Protein AF-A0AA48KWJ6-F1 (afdb_monomer)

Organism: NCBI:txid3033793

Sequence (75 aa):
MNIDELIDKASQKLKIKPDELKNCTQSGNIKEILKNLNENDIEKIEKILSDKKSSEKLLATPKAQEIIKKIMGKD

Mean predicted aligned error: 8.31 Å

Solvent-accessible surface area (backbone atoms only — not comparable to full-atom values): 4346 Å² total; per-residue (Å²): 137,57,74,65,61,54,39,47,55,48,15,65,74,70,76,43,55,44,67,57,53,50,48,23,65,73,68,70,46,51,59,79,77,39,66,89,50,56,69,72,57,38,55,52,50,50,55,31,65,74,33,66,70,49,36,51,52,51,55,67,31,72,69,42,44,49,51,49,28,62,75,66,68,62,118

Radius of gyration: 12.71 Å; Cα contacts (8 Å, |Δi|>4): 42; chains: 1; bounding box: 30×28×33 Å

pLDDT: mean 76.22, std 6.34, range [52.0, 87.69]

Structure (mmCIF, N/CA/C/O backbone):
data_AF-A0AA48KWJ6-F1
#
_entry.id   AF-A0AA48KWJ6-F1
#
loop_
_atom_site.group_PDB
_atom_site.id
_atom_site.type_symbol
_atom_site.label_atom_id
_atom_site.label_alt_id
_atom_site.label_comp_id
_atom_site.label_asym_id
_atom_site.label_entity_id
_atom_site.label_seq_id
_atom_site.pdbx_PDB_ins_code
_atom_site.Cartn_x
_atom_site.Cartn_y
_atom_site.Cartn_z
_atom_site.occupancy
_atom_site.B_iso_or_equiv
_atom_site.auth_seq_id
_atom_site.auth_comp_id
_atom_site.auth_asym_id
_atom_site.auth_atom_id
_atom_site.pdbx_PDB_model_num
ATOM 1 N N . MET A 1 1 ? 3.601 1.517 -17.917 1.00 54.00 1 MET A N 1
ATOM 2 C CA . MET A 1 1 ? 3.283 0.920 -16.610 1.00 54.00 1 MET A CA 1
ATOM 3 C C . MET A 1 1 ? 1.828 1.169 -16.340 1.00 54.00 1 MET A C 1
ATOM 5 O O . MET A 1 1 ? 1.436 2.331 -16.275 1.00 54.00 1 MET A O 1
ATOM 9 N N . ASN A 1 2 ? 1.046 0.102 -16.274 1.00 73.81 2 ASN A N 1
ATOM 10 C CA . ASN A 1 2 ? -0.355 0.221 -15.905 1.00 73.81 2 ASN A CA 1
ATOM 11 C C . ASN A 1 2 ? -0.507 -0.023 -14.398 1.00 73.81 2 ASN A C 1
ATOM 13 O O . ASN A 1 2 ? 0.343 -0.673 -13.787 1.00 73.81 2 ASN A O 1
ATOM 17 N N . ILE A 1 3 ? -1.571 0.498 -13.790 1.00 73.19 3 ILE A N 1
ATOM 18 C CA . ILE A 1 3 ? -1.831 0.311 -12.353 1.00 73.19 3 ILE A CA 1
ATOM 19 C C . ILE A 1 3 ? -1.946 -1.184 -11.997 1.00 73.19 3 ILE A C 1
ATOM 21 O O . ILE A 1 3 ? -1.563 -1.594 -10.906 1.00 73.19 3 ILE A O 1
ATOM 25 N N . ASP A 1 4 ? -2.402 -2.003 -12.948 1.00 77.62 4 ASP A N 1
ATOM 26 C CA . ASP A 1 4 ? -2.571 -3.445 -12.774 1.00 77.62 4 ASP A CA 1
ATOM 27 C C . ASP A 1 4 ? -1.221 -4.175 -12.596 1.00 77.62 4 ASP A C 1
ATOM 29 O O . ASP A 1 4 ? -1.101 -5.031 -11.726 1.00 77.62 4 ASP A O 1
ATOM 33 N N . GLU A 1 5 ? -0.160 -3.769 -13.307 1.00 80.12 5 GLU A N 1
ATOM 34 C CA . GLU A 1 5 ? 1.201 -4.322 -13.126 1.00 80.12 5 GLU A CA 1
ATOM 35 C C . GLU A 1 5 ? 1.777 -4.014 -11.736 1.00 80.12 5 GLU A C 1
ATOM 37 O O . GLU A 1 5 ? 2.506 -4.817 -11.145 1.00 80.12 5 GLU A O 1
ATOM 42 N N . LEU A 1 6 ? 1.473 -2.822 -11.217 1.00 75.75 6 LEU A N 1
ATOM 43 C CA . LEU A 1 6 ? 1.880 -2.401 -9.880 1.00 75.75 6 LEU A CA 1
ATOM 44 C C . LEU A 1 6 ? 1.150 -3.224 -8.811 1.00 75.75 6 LEU A C 1
ATOM 46 O O . LEU A 1 6 ? 1.783 -3.676 -7.854 1.00 75.75 6 LEU A O 1
ATOM 50 N N . ILE A 1 7 ? -0.155 -3.436 -8.997 1.00 81.56 7 ILE A N 1
ATOM 51 C CA . ILE A 1 7 ? -0.976 -4.267 -8.116 1.00 81.56 7 ILE A CA 1
ATOM 52 C C . ILE A 1 7 ? -0.439 -5.700 -8.096 1.00 81.56 7 ILE A C 1
ATOM 54 O O . ILE A 1 7 ? -0.174 -6.209 -7.013 1.00 81.56 7 ILE A O 1
ATOM 58 N N . ASP A 1 8 ? -0.150 -6.309 -9.247 1.00 82.81 8 ASP A N 1
ATOM 59 C CA . ASP A 1 8 ? 0.375 -7.681 -9.307 1.00 82.81 8 ASP A CA 1
ATOM 60 C C . ASP A 1 8 ? 1.693 -7.847 -8.541 1.00 82.81 8 ASP A C 1
ATOM 62 O O . ASP A 1 8 ? 1.844 -8.757 -7.716 1.00 82.81 8 ASP A O 1
ATOM 66 N N . LYS A 1 9 ? 2.651 -6.936 -8.749 1.00 78.50 9 LYS A N 1
ATOM 67 C CA . LYS A 1 9 ? 3.941 -6.979 -8.042 1.00 78.50 9 LYS A CA 1
ATOM 68 C C . LYS A 1 9 ? 3.792 -6.748 -6.538 1.00 78.50 9 LYS A C 1
ATOM 70 O O . LYS A 1 9 ? 4.467 -7.407 -5.742 1.00 78.50 9 LYS A O 1
ATOM 75 N N . ALA A 1 10 ? 2.941 -5.805 -6.138 1.00 75.31 10 ALA A N 1
ATOM 76 C CA . ALA A 1 10 ? 2.688 -5.512 -4.732 1.00 75.31 10 ALA A CA 1
ATOM 77 C C . ALA A 1 10 ? 1.987 -6.688 -4.039 1.00 75.31 10 ALA A C 1
ATOM 79 O O . ALA A 1 10 ? 2.412 -7.104 -2.963 1.00 75.31 10 ALA A O 1
ATOM 80 N N . SER A 1 11 ? 0.997 -7.291 -4.693 1.00 78.56 11 SER A N 1
ATOM 81 C CA . SER A 1 11 ? 0.288 -8.484 -4.234 1.00 78.56 11 SER A CA 1
ATOM 82 C C . SER A 1 11 ? 1.216 -9.664 -3.977 1.00 78.56 11 SER A C 1
ATOM 84 O O . SER A 1 11 ? 1.159 -10.266 -2.903 1.00 78.56 11 SER A O 1
ATOM 86 N N . GLN A 1 12 ? 2.149 -9.944 -4.892 1.00 80.00 12 GLN A N 1
ATOM 87 C CA . GLN A 1 12 ? 3.148 -10.999 -4.690 1.00 80.00 12 GLN A CA 1
ATOM 88 C C . GLN A 1 12 ? 4.052 -10.732 -3.480 1.00 80.00 12 GLN A C 1
ATOM 90 O O . GLN A 1 12 ? 4.322 -11.642 -2.696 1.00 80.00 12 GLN A O 1
ATOM 95 N N . LYS A 1 13 ? 4.503 -9.484 -3.290 1.00 73.62 13 LYS A N 1
ATOM 96 C CA . LYS A 1 13 ? 5.359 -9.118 -2.148 1.00 73.62 13 LYS A CA 1
ATOM 97 C C . LYS A 1 13 ? 4.620 -9.139 -0.815 1.00 73.62 13 LYS A C 1
ATOM 99 O O . LYS A 1 13 ? 5.206 -9.538 0.188 1.00 73.62 13 LYS A O 1
ATOM 104 N N . LEU A 1 14 ? 3.364 -8.705 -0.805 1.00 72.38 14 LEU A N 1
ATOM 105 C CA . LEU A 1 14 ? 2.538 -8.631 0.398 1.00 72.38 14 LEU A CA 1
ATOM 106 C C . LEU A 1 14 ? 1.833 -9.959 0.712 1.00 72.38 14 LEU A C 1
ATOM 108 O O . LEU A 1 14 ? 1.244 -10.081 1.780 1.00 72.38 14 LEU A O 1
ATOM 112 N N . LYS A 1 15 ? 1.938 -10.961 -0.177 1.00 76.69 15 LYS A N 1
ATOM 113 C CA . LYS A 1 15 ? 1.233 -12.254 -0.101 1.00 76.69 15 LYS A CA 1
ATOM 114 C C . LYS A 1 15 ? -0.291 -12.088 -0.016 1.00 76.69 15 LYS A C 1
ATOM 116 O O . LYS A 1 15 ? -0.959 -12.793 0.734 1.00 76.69 15 LYS A O 1
ATOM 121 N N . ILE A 1 16 ? -0.828 -11.151 -0.795 1.00 79.19 16 ILE A N 1
ATOM 122 C CA . ILE A 1 16 ? -2.260 -10.824 -0.870 1.00 79.19 16 ILE A CA 1
ATOM 123 C C . ILE A 1 16 ? -2.695 -10.961 -2.324 1.00 79.19 16 ILE A C 1
ATOM 125 O O . ILE A 1 16 ? -1.903 -10.712 -3.230 1.00 79.19 16 ILE A O 1
ATOM 129 N N . LYS A 1 17 ? -3.940 -11.363 -2.579 1.00 83.81 17 LYS A N 1
ATOM 130 C CA . LYS A 1 17 ? -4.429 -11.536 -3.953 1.00 83.81 17 LYS A CA 1
ATOM 131 C C . LYS A 1 17 ? -4.513 -10.184 -4.691 1.00 83.81 17 LYS A C 1
ATOM 133 O O . LYS A 1 17 ? -4.895 -9.197 -4.062 1.00 83.81 17 LYS A O 1
ATOM 138 N N . PRO A 1 18 ? -4.202 -10.119 -5.999 1.00 82.50 18 PRO A N 1
ATOM 139 C CA . PRO A 1 18 ? -4.344 -8.906 -6.817 1.00 82.50 18 PRO A CA 1
ATOM 140 C C . PRO A 1 18 ? -5.728 -8.268 -6.736 1.00 82.50 18 PRO A C 1
ATOM 142 O O . PRO A 1 18 ? -5.835 -7.071 -6.484 1.00 82.50 18 PRO A O 1
ATOM 145 N N . ASP A 1 19 ? -6.788 -9.070 -6.843 1.00 84.12 19 ASP A N 1
ATOM 146 C CA . ASP A 1 19 ? -8.167 -8.578 -6.744 1.00 84.12 19 ASP A CA 1
ATOM 147 C C . ASP A 1 19 ? -8.492 -8.004 -5.361 1.00 84.12 19 ASP A C 1
ATOM 149 O O . ASP A 1 19 ? -9.192 -7.003 -5.243 1.00 84.12 19 ASP A O 1
ATOM 153 N N . GLU A 1 20 ? -7.947 -8.609 -4.305 1.00 79.88 20 GLU A N 1
ATOM 154 C CA . GLU A 1 20 ? -8.140 -8.158 -2.926 1.00 79.88 20 GLU A CA 1
ATOM 155 C C . GLU A 1 20 ? -7.408 -6.832 -2.692 1.00 79.88 20 GLU A C 1
ATOM 157 O O . GLU A 1 20 ? -7.989 -5.889 -2.158 1.00 79.88 20 GLU A O 1
ATOM 162 N N . LEU A 1 21 ? -6.176 -6.706 -3.196 1.00 78.94 21 LEU A N 1
ATOM 163 C CA . LEU A 1 21 ? -5.412 -5.459 -3.166 1.00 78.94 21 LEU A CA 1
ATOM 164 C C . LEU A 1 21 ? -6.088 -4.355 -3.997 1.00 78.94 21 LEU A C 1
ATOM 166 O O . LEU A 1 21 ? -6.180 -3.211 -3.548 1.00 78.94 21 LEU A O 1
ATOM 170 N N . LYS A 1 22 ? -6.612 -4.685 -5.182 1.00 81.00 22 LYS A N 1
ATOM 171 C CA . LYS A 1 22 ? -7.360 -3.759 -6.044 1.00 81.00 22 LYS A CA 1
ATOM 172 C C . LYS A 1 22 ? -8.634 -3.271 -5.364 1.00 81.00 22 LYS A C 1
ATOM 174 O O . LYS A 1 22 ? -8.872 -2.070 -5.311 1.00 81.00 22 LYS A O 1
ATOM 179 N N . ASN A 1 23 ? -9.399 -4.178 -4.768 1.00 82.00 23 ASN A N 1
ATOM 180 C CA . ASN A 1 23 ? -10.615 -3.822 -4.051 1.00 82.00 23 ASN A CA 1
ATOM 181 C C . ASN A 1 23 ? -10.305 -2.925 -2.845 1.00 82.00 23 ASN A C 1
ATOM 183 O O . ASN A 1 23 ? -10.892 -1.862 -2.712 1.00 82.00 23 ASN A O 1
ATOM 187 N N . CYS A 1 24 ? -9.313 -3.282 -2.027 1.00 73.31 24 CYS A N 1
ATOM 188 C CA . CYS A 1 24 ? -8.928 -2.505 -0.845 1.00 73.31 24 CYS A CA 1
ATOM 189 C C . CYS A 1 24 ? -8.378 -1.110 -1.189 1.00 73.31 24 CYS A C 1
ATOM 191 O O . CYS A 1 24 ? -8.619 -0.146 -0.461 1.00 73.31 24 CYS A O 1
ATOM 193 N N . THR A 1 25 ? -7.649 -0.981 -2.302 1.00 72.12 25 THR A N 1
ATOM 194 C CA . THR A 1 25 ? -7.149 0.317 -2.785 1.00 72.12 25 THR A CA 1
ATOM 195 C C . THR A 1 25 ? -8.265 1.178 -3.379 1.00 72.12 25 THR A C 1
ATOM 197 O O . THR A 1 25 ? -8.268 2.387 -3.162 1.00 72.12 25 THR A O 1
ATOM 200 N N . GLN A 1 26 ? -9.243 0.578 -4.066 1.00 73.62 26 GLN A N 1
ATOM 201 C CA . GLN A 1 26 ? -10.414 1.281 -4.606 1.00 73.62 26 GLN A CA 1
ATOM 202 C C . GLN A 1 26 ? -11.436 1.660 -3.530 1.00 73.62 26 GLN A C 1
ATOM 204 O O . GLN A 1 26 ? -12.038 2.728 -3.600 1.00 73.62 26 GLN A O 1
ATOM 209 N N . SER A 1 27 ? -11.627 0.804 -2.529 1.00 73.25 27 SER A N 1
ATOM 210 C CA . SER A 1 27 ? -12.574 1.013 -1.435 1.00 73.25 27 SER A CA 1
ATOM 211 C C . SER A 1 27 ? -12.003 1.883 -0.313 1.00 73.25 27 SER A C 1
ATOM 213 O O . SER A 1 27 ? -12.722 2.201 0.631 1.00 73.25 27 SER A O 1
ATOM 215 N N . GLY A 1 28 ? -10.705 2.208 -0.363 1.00 66.69 28 GLY A N 1
ATOM 216 C CA . GLY A 1 28 ? -9.983 2.879 0.721 1.00 66.69 28 GLY A CA 1
ATOM 217 C C . GLY A 1 28 ? -9.841 2.029 1.990 1.00 66.69 28 GLY A C 1
ATOM 218 O O . GLY A 1 28 ? -9.448 2.549 3.031 1.00 66.69 28 GLY A O 1
ATOM 219 N N . ASN A 1 29 ? -10.155 0.730 1.927 1.00 70.44 29 ASN A N 1
ATOM 220 C CA . ASN A 1 29 ? -10.150 -0.165 3.081 1.00 70.44 29 ASN A CA 1
ATOM 221 C C . ASN A 1 29 ? -8.849 -0.969 3.136 1.00 70.44 29 ASN A C 1
ATOM 223 O O . ASN A 1 29 ? -8.791 -2.155 2.826 1.00 70.44 29 ASN A O 1
ATOM 227 N N . ILE A 1 30 ? -7.779 -0.285 3.520 1.00 70.75 30 ILE A N 1
ATOM 228 C CA . ILE A 1 30 ? -6.418 -0.832 3.542 1.00 70.75 30 ILE A CA 1
ATOM 229 C C . ILE A 1 30 ? -6.221 -1.767 4.751 1.00 70.75 30 ILE A C 1
ATOM 231 O O . ILE A 1 30 ? -5.284 -2.562 4.764 1.00 70.75 30 ILE A O 1
ATOM 235 N N . LYS A 1 31 ? -7.129 -1.742 5.742 1.00 69.25 31 LYS A N 1
ATOM 236 C CA . LYS A 1 31 ? -7.077 -2.585 6.952 1.00 69.25 31 LYS A CA 1
ATOM 237 C C . LYS A 1 31 ? -6.967 -4.072 6.642 1.00 69.25 31 LYS A C 1
ATOM 239 O O . LYS A 1 31 ? -6.186 -4.764 7.283 1.00 69.25 31 LYS A O 1
ATOM 244 N N . GLU A 1 32 ? -7.688 -4.549 5.632 1.00 70.44 32 GLU A N 1
ATOM 245 C CA . GLU A 1 32 ? -7.661 -5.961 5.226 1.00 70.44 32 GLU A CA 1
ATOM 246 C C . GLU A 1 32 ? -6.287 -6.405 4.711 1.00 70.44 32 GLU A C 1
ATOM 248 O O . GLU A 1 32 ? -5.880 -7.548 4.909 1.00 70.44 32 GLU A O 1
ATOM 253 N N . ILE A 1 33 ? -5.537 -5.484 4.104 1.00 70.12 33 ILE A N 1
ATOM 254 C CA . ILE A 1 33 ? -4.170 -5.716 3.625 1.00 70.12 33 ILE A CA 1
ATOM 255 C C . ILE A 1 33 ? -3.193 -5.682 4.805 1.00 70.12 33 ILE A C 1
ATOM 257 O O . ILE A 1 33 ? -2.230 -6.447 4.874 1.00 70.12 33 ILE A O 1
ATOM 261 N N . LEU A 1 34 ? -3.449 -4.777 5.748 1.00 73.00 34 LEU A N 1
ATOM 262 C CA . LEU A 1 34 ? -2.590 -4.513 6.893 1.00 73.00 34 LEU A CA 1
ATOM 263 C C . LEU A 1 34 ? -2.895 -5.426 8.091 1.00 73.00 34 LEU A C 1
ATOM 265 O O . LEU A 1 34 ? -2.191 -5.332 9.085 1.00 73.00 34 LEU A O 1
ATOM 269 N N . LYS A 1 35 ? -3.868 -6.347 7.999 1.00 72.31 35 LYS A N 1
ATOM 270 C CA . LYS A 1 35 ? -4.294 -7.245 9.096 1.00 72.31 35 LYS A CA 1
ATOM 271 C C . LYS A 1 35 ? -3.196 -8.137 9.676 1.00 72.31 35 LYS A C 1
ATOM 273 O O . LYS A 1 35 ? -3.344 -8.662 10.771 1.00 72.31 35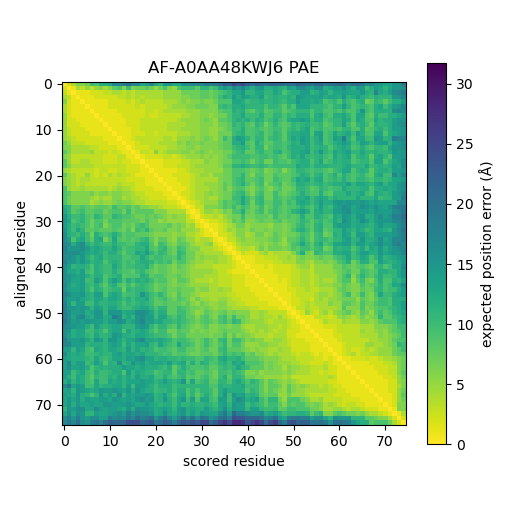 LYS A O 1
ATOM 278 N N . ASN A 1 36 ? -2.104 -8.323 8.933 1.00 71.19 36 ASN A N 1
ATOM 279 C CA . ASN A 1 36 ? -0.924 -9.063 9.386 1.00 71.19 36 ASN A CA 1
ATOM 280 C C . ASN A 1 36 ? 0.090 -8.181 10.143 1.00 71.19 36 ASN A C 1
ATOM 282 O O . ASN A 1 36 ? 1.120 -8.679 10.594 1.00 71.19 36 ASN A O 1
ATOM 286 N N . LEU A 1 37 ? -0.166 -6.875 10.245 1.00 70.94 37 LEU A N 1
ATOM 287 C CA . LEU A 1 37 ? 0.588 -5.930 11.061 1.00 70.94 37 LEU A CA 1
ATOM 288 C C . LEU A 1 37 ? -0.100 -5.770 12.420 1.00 70.94 37 LEU A C 1
ATOM 290 O O . LEU A 1 37 ? -1.281 -6.068 12.579 1.00 70.94 37 LEU A O 1
ATOM 294 N N . ASN A 1 38 ? 0.642 -5.294 13.416 1.00 77.25 38 ASN A N 1
ATOM 295 C CA . ASN A 1 38 ? 0.047 -4.965 14.708 1.00 77.25 38 ASN A CA 1
ATOM 296 C C . ASN A 1 38 ? -0.861 -3.723 14.590 1.00 77.25 38 ASN A C 1
ATOM 298 O O . ASN A 1 38 ? -0.644 -2.865 13.734 1.00 77.25 38 ASN A O 1
ATOM 302 N N . GLU A 1 39 ? -1.854 -3.605 15.473 1.00 76.88 39 GLU A N 1
ATOM 303 C CA . GLU A 1 39 ? -2.852 -2.521 15.443 1.00 76.88 39 GLU A CA 1
ATOM 304 C C . GLU A 1 39 ? -2.227 -1.117 15.471 1.00 76.88 39 GLU A C 1
ATOM 306 O O . GLU A 1 39 ? -2.680 -0.220 14.762 1.00 76.88 39 GLU A O 1
ATOM 311 N N . ASN A 1 40 ? -1.130 -0.943 16.215 1.00 78.44 40 ASN 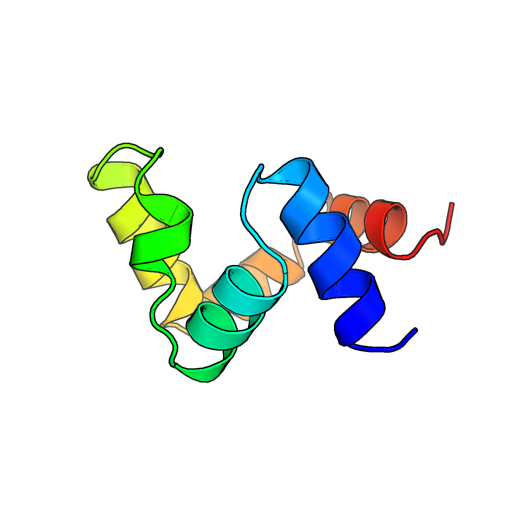A N 1
ATOM 312 C CA . ASN A 1 40 ? -0.402 0.327 16.293 1.00 78.44 40 ASN A CA 1
ATOM 313 C C . ASN A 1 40 ? 0.206 0.747 14.946 1.00 78.44 40 ASN A C 1
ATOM 315 O O . ASN A 1 40 ? 0.253 1.936 14.620 1.00 78.44 40 ASN A O 1
ATOM 319 N N . ASP A 1 41 ? 0.716 -0.209 14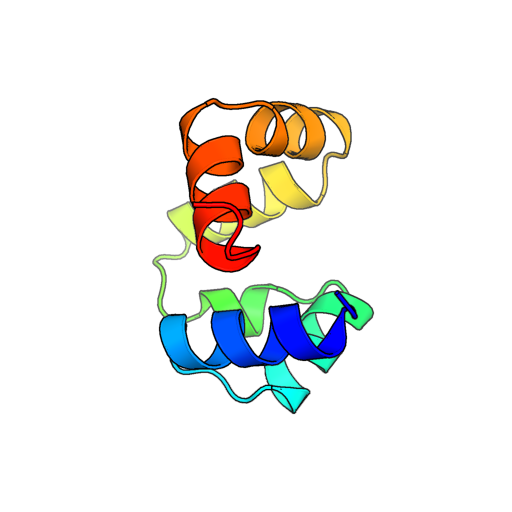.173 1.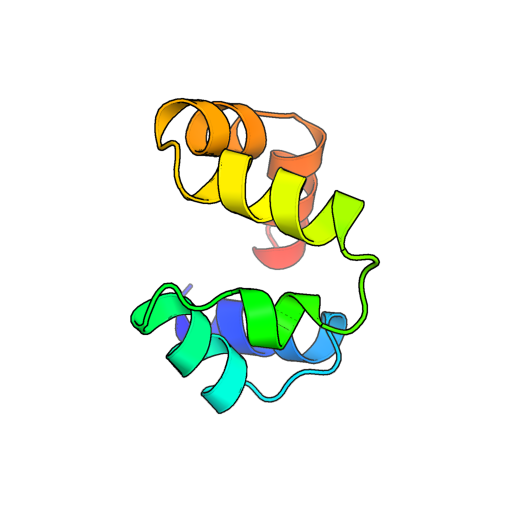00 74.62 41 ASP A N 1
ATOM 320 C CA . ASP A 1 41 ? 1.273 0.041 12.848 1.00 74.62 41 ASP A CA 1
ATOM 321 C C . ASP A 1 41 ? 0.157 0.255 11.822 1.00 74.62 41 ASP A C 1
ATOM 323 O O . ASP A 1 41 ? 0.299 1.119 10.956 1.00 74.62 41 ASP A O 1
ATOM 327 N N . ILE A 1 42 ? -0.976 -0.443 11.965 1.00 76.06 42 ILE A N 1
ATOM 328 C CA . ILE A 1 42 ? -2.175 -0.214 11.146 1.00 76.06 42 ILE A CA 1
ATOM 329 C C . ILE A 1 42 ? -2.660 1.228 11.319 1.00 76.06 42 ILE A C 1
ATOM 331 O O . ILE A 1 42 ? -2.729 1.952 10.329 1.00 76.06 42 ILE A O 1
ATOM 335 N N . GLU A 1 43 ? -2.915 1.691 12.547 1.00 79.94 43 GLU A N 1
ATOM 336 C CA . GLU A 1 43 ? -3.398 3.059 12.798 1.00 79.94 43 GLU A CA 1
ATOM 337 C C . GLU A 1 43 ? -2.445 4.129 12.263 1.00 79.94 43 GLU A C 1
ATOM 339 O O . GLU A 1 43 ? -2.877 5.134 11.694 1.00 79.94 43 GLU A O 1
ATOM 344 N N . LYS A 1 44 ? -1.130 3.932 12.416 1.00 77.38 44 LYS A N 1
ATOM 345 C CA . LYS A 1 44 ? -0.135 4.865 11.871 1.00 77.38 44 LYS A CA 1
ATOM 346 C C . LYS A 1 44 ? -0.194 4.911 10.353 1.00 77.38 44 LYS A C 1
ATOM 348 O O . LYS A 1 44 ? -0.166 6.001 9.784 1.00 77.38 44 LYS A O 1
ATOM 353 N N . ILE A 1 45 ? -0.265 3.753 9.702 1.00 76.94 45 ILE A N 1
ATOM 354 C CA . ILE A 1 45 ? -0.341 3.670 8.244 1.00 76.94 45 ILE A CA 1
ATOM 355 C C . ILE A 1 45 ? -1.649 4.298 7.753 1.00 76.94 45 ILE A C 1
ATOM 357 O O . ILE A 1 45 ? -1.609 5.123 6.846 1.00 76.94 45 ILE A O 1
ATOM 361 N N . GLU A 1 46 ? -2.783 4.008 8.386 1.00 75.62 46 GLU A N 1
ATOM 362 C CA . GLU A 1 46 ? -4.068 4.631 8.058 1.00 75.62 46 GLU A CA 1
ATOM 363 C C . GLU A 1 46 ? -4.048 6.142 8.233 1.00 75.62 46 GLU A C 1
ATOM 365 O O . GLU A 1 46 ? -4.523 6.876 7.370 1.00 75.62 46 GLU A O 1
ATOM 370 N N . LYS A 1 47 ? 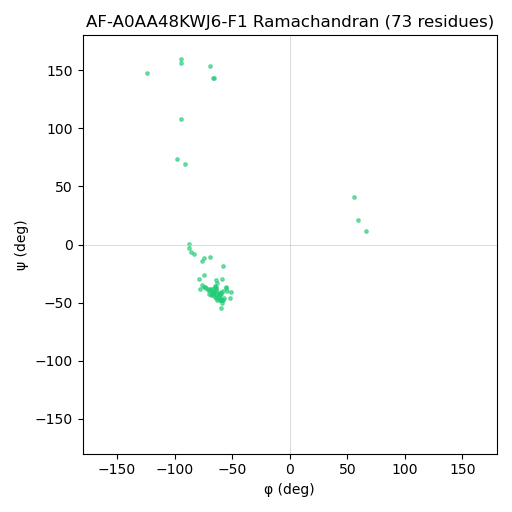-3.462 6.636 9.322 1.00 79.62 47 LYS A N 1
ATOM 371 C CA . LYS A 1 47 ? -3.341 8.071 9.574 1.00 79.62 47 LYS A CA 1
ATOM 372 C C . LYS A 1 47 ? -2.471 8.760 8.526 1.00 79.62 47 LYS A C 1
ATOM 374 O O . LYS A 1 47 ? -2.790 9.860 8.089 1.00 79.62 47 LYS A O 1
ATOM 379 N N . ILE A 1 48 ? -1.389 8.112 8.100 1.00 75.56 48 ILE A N 1
ATOM 380 C CA . ILE A 1 48 ? -0.515 8.635 7.046 1.00 75.56 48 ILE A CA 1
ATOM 381 C C . ILE A 1 48 ? -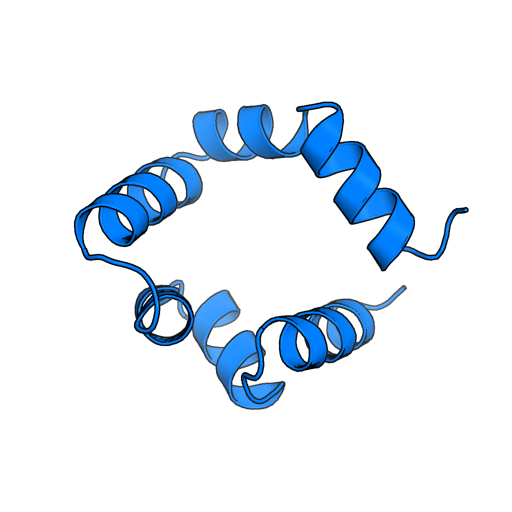1.221 8.605 5.684 1.00 75.56 48 ILE A C 1
ATOM 383 O O . ILE A 1 48 ? -1.080 9.563 4.930 1.00 75.56 48 ILE A O 1
ATOM 387 N N . LEU A 1 49 ? -1.978 7.545 5.377 1.00 74.06 49 LEU A N 1
ATOM 388 C CA . LEU A 1 49 ? -2.660 7.349 4.089 1.00 74.06 49 LEU A CA 1
ATOM 389 C C . LEU A 1 49 ? -3.966 8.149 3.950 1.00 74.06 49 LEU A C 1
ATOM 391 O O . LEU A 1 49 ? -4.326 8.552 2.847 1.00 74.06 49 LEU A O 1
ATOM 395 N N . SER A 1 50 ? -4.659 8.415 5.057 1.00 77.75 50 SER A N 1
ATOM 396 C CA . SER A 1 50 ? -5.852 9.275 5.104 1.00 77.75 50 SER A CA 1
ATOM 397 C C . SER A 1 50 ? -5.513 10.763 4.988 1.00 77.75 50 SER A C 1
ATOM 399 O O . SER A 1 50 ? -6.319 11.552 4.495 1.00 77.75 50 SER A O 1
ATOM 401 N N . ASP A 1 51 ? -4.306 11.156 5.395 1.00 79.25 51 ASP A N 1
ATOM 402 C CA . ASP A 1 51 ? -3.795 12.511 5.237 1.00 79.25 51 ASP A CA 1
ATOM 403 C C . ASP A 1 51 ? -2.969 12.620 3.950 1.00 79.25 51 ASP A C 1
ATOM 405 O O . ASP A 1 51 ? -1.825 12.166 3.862 1.00 79.25 51 ASP A O 1
ATOM 409 N N . LYS A 1 52 ? -3.531 13.312 2.956 1.00 74.12 52 LYS A N 1
ATOM 410 C CA . LYS A 1 52 ? -2.877 13.586 1.671 1.00 74.12 52 LYS A CA 1
ATOM 411 C C . LYS A 1 52 ? -1.471 14.182 1.828 1.00 74.12 52 LYS A C 1
ATOM 413 O O . LYS A 1 52 ? -0.558 13.778 1.118 1.00 74.12 52 LYS A O 1
ATOM 418 N N . LYS A 1 53 ? -1.262 15.100 2.774 1.00 78.81 53 LYS A N 1
ATOM 419 C CA . LYS A 1 53 ? 0.030 15.770 2.995 1.00 78.81 53 LYS A CA 1
ATOM 420 C C . LYS A 1 53 ? 1.051 14.822 3.623 1.00 78.81 53 LYS A C 1
ATOM 422 O O . LYS A 1 53 ? 2.238 14.877 3.300 1.00 78.81 53 LYS A O 1
ATOM 427 N N . SER A 1 54 ? 0.599 13.955 4.523 1.00 77.06 54 SER A N 1
ATOM 428 C CA . SER A 1 54 ? 1.437 12.920 5.135 1.00 77.06 54 SER A CA 1
ATOM 429 C C . SER A 1 54 ? 1.789 11.815 4.133 1.00 77.06 54 SER A C 1
ATOM 431 O O . SER A 1 54 ? 2.945 11.394 4.071 1.00 77.06 54 SER A O 1
ATOM 433 N N . SER A 1 55 ? 0.842 11.431 3.277 1.00 78.00 55 SER A N 1
ATOM 434 C CA . SER A 1 55 ? 1.055 10.531 2.139 1.00 78.00 55 SER A CA 1
ATOM 435 C C . SER A 1 55 ? 2.065 11.093 1.140 1.00 78.00 55 SER A C 1
ATOM 437 O O . SER A 1 55 ? 3.011 10.406 0.764 1.00 78.00 55 SER A O 1
ATOM 439 N N . GLU A 1 56 ? 1.920 12.360 0.749 1.00 79.19 56 GLU A N 1
ATOM 440 C CA . GLU A 1 56 ? 2.858 13.044 -0.149 1.00 79.19 56 GLU A CA 1
ATOM 441 C C . GLU A 1 56 ? 4.271 13.080 0.440 1.00 79.19 56 GLU A C 1
ATOM 443 O O . GLU A 1 56 ? 5.241 12.780 -0.256 1.00 79.19 56 GLU A O 1
ATOM 448 N N . LYS A 1 57 ? 4.401 13.367 1.742 1.00 82.12 57 LYS A N 1
ATOM 449 C CA . LYS A 1 57 ? 5.691 13.313 2.442 1.00 82.12 57 LYS A CA 1
ATOM 450 C C . LYS A 1 57 ? 6.290 11.912 2.457 1.00 82.12 57 LYS A C 1
ATOM 452 O O . LYS A 1 57 ? 7.488 11.784 2.223 1.00 82.12 57 LYS A O 1
ATOM 457 N N . L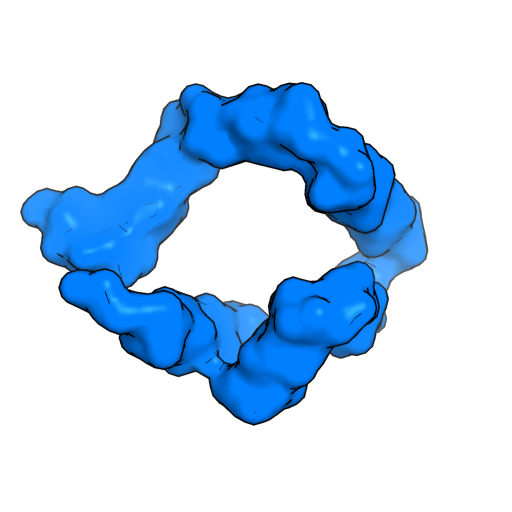EU A 1 58 ? 5.484 10.879 2.719 1.00 81.06 58 LEU A N 1
ATOM 458 C CA . LEU A 1 58 ? 5.928 9.485 2.686 1.00 81.06 58 LEU A CA 1
ATOM 459 C C . LEU A 1 58 ? 6.467 9.129 1.298 1.00 81.06 58 LEU A C 1
ATOM 461 O O . LEU A 1 58 ? 7.590 8.636 1.194 1.00 81.06 58 LEU A O 1
ATOM 465 N N . LEU A 1 59 ? 5.706 9.434 0.245 1.00 81.88 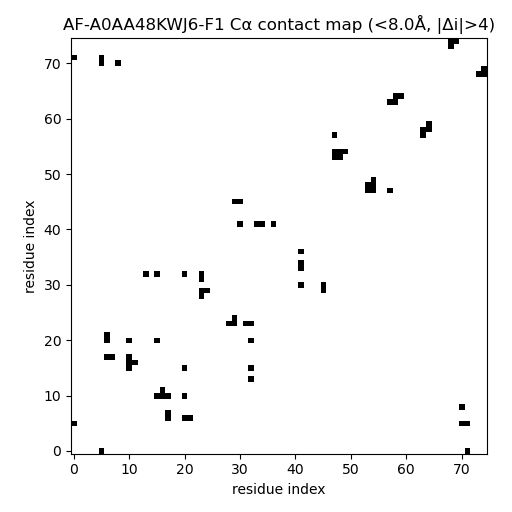59 LEU A N 1
ATOM 466 C CA . LEU A 1 59 ? 6.095 9.194 -1.146 1.00 81.88 59 LEU A CA 1
ATOM 467 C C . LEU A 1 59 ? 7.340 9.993 -1.545 1.00 81.88 59 LEU A C 1
ATOM 469 O O . LEU A 1 59 ? 8.152 9.504 -2.325 1.00 81.88 59 LEU A O 1
ATOM 473 N N . ALA A 1 60 ? 7.529 11.192 -0.994 1.00 85.06 60 ALA A N 1
ATOM 474 C CA . ALA A 1 60 ? 8.708 12.021 -1.230 1.00 85.06 60 ALA A CA 1
ATOM 475 C C . ALA A 1 60 ? 9.971 11.525 -0.501 1.00 85.06 60 ALA A C 1
ATOM 477 O O . ALA A 1 60 ? 11.066 12.010 -0.789 1.00 85.06 60 ALA A O 1
ATOM 478 N N . THR A 1 61 ? 9.865 10.570 0.434 1.00 87.69 61 THR A N 1
ATOM 479 C CA . THR A 1 61 ? 11.053 10.051 1.124 1.00 87.69 61 THR A CA 1
ATOM 480 C C . THR A 1 61 ? 11.977 9.294 0.160 1.00 87.69 61 THR A C 1
ATOM 482 O O . THR A 1 61 ? 11.490 8.549 -0.693 1.00 87.69 61 THR A O 1
ATOM 485 N N . PRO A 1 62 ? 13.315 9.384 0.319 1.00 83.00 62 PRO A N 1
ATOM 486 C CA . PRO A 1 62 ? 14.263 8.663 -0.536 1.00 83.00 62 PRO A CA 1
ATOM 487 C C . PRO A 1 62 ? 14.013 7.152 -0.573 1.00 83.00 62 PRO A C 1
ATOM 489 O O . PRO A 1 62 ? 14.091 6.531 -1.627 1.00 83.00 62 PRO A O 1
ATOM 492 N N . LYS A 1 63 ? 13.633 6.572 0.571 1.00 80.62 63 LYS A N 1
ATOM 493 C CA . LYS A 1 63 ? 13.316 5.146 0.696 1.00 80.62 63 LYS A CA 1
ATOM 494 C C . LYS A 1 63 ? 12.047 4.762 -0.072 1.00 80.62 63 LYS A C 1
ATOM 496 O O . LYS A 1 63 ? 12.040 3.733 -0.741 1.00 80.62 63 LYS A O 1
ATOM 501 N N . ALA A 1 64 ? 10.988 5.574 -0.012 1.00 83.31 64 ALA A N 1
ATOM 502 C CA . ALA A 1 64 ? 9.785 5.333 -0.809 1.00 83.31 64 ALA A CA 1
ATOM 503 C C . ALA A 1 64 ? 10.063 5.505 -2.306 1.00 83.31 64 ALA A C 1
ATOM 505 O O . ALA A 1 64 ? 9.637 4.673 -3.098 1.00 83.31 64 ALA A O 1
ATOM 506 N N . GLN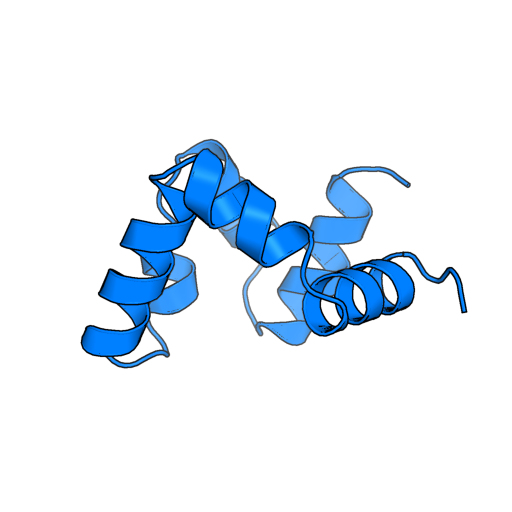 A 1 65 ? 10.843 6.518 -2.687 1.00 83.25 65 GLN A N 1
ATOM 507 C CA . GLN A 1 65 ? 11.288 6.722 -4.068 1.00 83.25 65 GLN A CA 1
ATOM 508 C C . GLN A 1 65 ? 12.093 5.528 -4.594 1.00 83.25 65 GLN A C 1
ATOM 510 O O . GLN A 1 65 ? 11.897 5.104 -5.728 1.00 83.25 65 GLN A O 1
ATOM 515 N N . GLU A 1 66 ? 12.971 4.947 -3.778 1.00 85.12 66 GLU A N 1
ATOM 516 C CA . GLU A 1 66 ? 13.741 3.754 -4.137 1.00 85.12 66 GLU A CA 1
ATOM 517 C C . GLU A 1 66 ? 12.850 2.514 -4.294 1.00 85.12 66 GLU A C 1
ATOM 519 O O . GLU A 1 66 ? 12.998 1.759 -5.253 1.00 85.12 66 GLU A O 1
ATOM 524 N N . ILE A 1 67 ? 11.878 2.325 -3.395 1.00 78.00 67 ILE A N 1
ATOM 525 C CA . ILE A 1 67 ? 10.870 1.262 -3.513 1.00 78.00 67 ILE A CA 1
ATOM 526 C C . ILE A 1 67 ? 10.059 1.445 -4.797 1.00 78.00 67 ILE A C 1
ATOM 528 O O . ILE A 1 67 ? 9.886 0.486 -5.543 1.00 78.00 67 ILE A O 1
ATOM 532 N N . ILE A 1 68 ? 9.611 2.669 -5.086 1.00 79.69 68 ILE A N 1
ATOM 533 C CA . ILE A 1 68 ? 8.892 2.999 -6.317 1.00 79.69 68 ILE A CA 1
ATOM 534 C C . ILE A 1 68 ? 9.765 2.673 -7.527 1.00 79.69 68 ILE A C 1
ATOM 536 O O . ILE A 1 68 ? 9.291 1.969 -8.403 1.00 79.69 68 ILE A O 1
ATOM 540 N N . LYS A 1 69 ? 11.042 3.071 -7.561 1.00 81.31 69 LYS A N 1
ATOM 541 C CA . LYS A 1 69 ? 11.975 2.741 -8.658 1.00 81.31 69 LYS A CA 1
ATOM 542 C C . LYS A 1 69 ? 12.135 1.233 -8.873 1.00 81.31 69 LYS A C 1
ATOM 544 O O . LYS A 1 69 ? 11.948 0.764 -9.995 1.00 81.31 69 LYS A O 1
ATOM 549 N N . LYS A 1 70 ? 12.362 0.479 -7.792 1.00 76.50 70 LYS A N 1
ATOM 550 C CA . LYS A 1 70 ? 12.479 -0.991 -7.806 1.00 76.50 70 LYS A CA 1
ATOM 551 C C . LYS A 1 70 ? 11.204 -1.670 -8.296 1.00 76.50 70 LYS A C 1
ATOM 553 O O . LYS A 1 70 ? 11.247 -2.619 -9.073 1.00 76.50 70 LYS A O 1
ATOM 558 N N . ILE A 1 71 ? 10.041 -1.184 -7.865 1.00 72.94 71 ILE A N 1
ATOM 559 C CA . ILE A 1 71 ? 8.753 -1.691 -8.352 1.00 72.94 71 ILE A CA 1
ATOM 560 C C . ILE A 1 71 ? 8.551 -1.303 -9.823 1.00 72.94 71 ILE A C 1
ATOM 562 O O . ILE A 1 71 ? 8.084 -2.118 -10.629 1.00 72.94 71 ILE A O 1
ATOM 566 N N . MET A 1 72 ? 8.973 -0.088 -10.177 1.00 71.06 72 MET A N 1
ATOM 567 C CA . MET A 1 72 ? 8.886 0.469 -11.516 1.00 71.06 72 MET A CA 1
ATOM 568 C C . MET A 1 72 ? 9.828 -0.202 -12.524 1.00 71.06 72 MET A C 1
ATOM 570 O O . MET A 1 72 ? 9.704 0.055 -13.719 1.00 71.06 72 MET A O 1
ATOM 574 N N . GLY A 1 73 ? 10.767 -1.042 -12.077 1.00 63.19 73 GLY A N 1
ATOM 575 C CA . GLY A 1 73 ? 11.788 -1.621 -12.955 1.00 63.19 73 GLY A CA 1
ATOM 576 C C . GLY A 1 73 ? 12.658 -0.560 -13.635 1.00 63.19 73 GLY A C 1
ATOM 577 O O . GLY A 1 73 ? 13.230 -0.826 -14.685 1.00 63.19 73 GLY A O 1
ATOM 578 N N . LYS A 1 74 ? 12.713 0.652 -13.064 1.00 59.62 74 LYS A N 1
ATOM 579 C CA . LYS A 1 74 ? 13.714 1.669 -13.391 1.00 59.62 74 LYS A CA 1
ATOM 580 C C . LYS A 1 74 ? 14.879 1.454 -12.433 1.00 59.62 74 LYS A C 1
ATOM 582 O O . LYS A 1 74 ? 15.050 2.232 -11.494 1.00 59.62 74 LYS A O 1
ATOM 587 N N . ASP A 1 75 ? 15.578 0.347 -12.631 1.00 52.00 75 ASP A N 1
ATOM 588 C CA . ASP A 1 75 ? 16.943 0.202 -12.133 1.00 52.00 75 ASP A CA 1
ATOM 589 C C . ASP A 1 75 ? 17.904 0.842 -13.146 1.00 52.00 75 ASP A C 1
ATOM 591 O O . ASP A 1 75 ? 17.643 0.715 -14.368 1.00 52.00 75 ASP A O 1
#

Secondary structure (DSSP, 8-state):
--HHHHHHHHHHHHT--HHHHHHHHHTT-THHHHTTS-HHHHHHHHHHHHSHHHHHHHHHSHHHHHHHHHHHT--

Foldseek 3Di:
DDVLLLLVVVCVVLVHDSVVSVCCVVVVPCCVSCVVPDPVVVVVVSVQVVDPVSVVVVCPDPVVVVVVCVSVVVD